Protein AF-A0A6G0VHR2-F1 (afdb_monomer_lite)

Structure (mmCIF, N/CA/C/O backbone):
data_AF-A0A6G0VHR2-F1
#
_entry.id   AF-A0A6G0VHR2-F1
#
loop_
_atom_site.group_PDB
_atom_site.id
_atom_site.type_symbol
_atom_site.label_atom_id
_atom_site.label_alt_id
_atom_site.label_comp_id
_atom_site.label_asym_id
_atom_site.label_entity_id
_atom_site.label_seq_id
_atom_site.pdbx_PDB_ins_code
_atom_site.Cartn_x
_atom_site.Cartn_y
_atom_site.Cartn_z
_atom_site.occupancy
_atom_site.B_iso_or_equiv
_atom_site.auth_seq_id
_atom_site.auth_comp_id
_atom_site.auth_asym_id
_atom_site.auth_atom_id
_atom_site.pdbx_PDB_model_num
ATOM 1 N N . MET A 1 1 ? 19.437 0.969 -13.527 1.00 45.41 1 MET A N 1
ATOM 2 C CA . MET A 1 1 ? 18.036 1.408 -13.330 1.00 45.41 1 MET A CA 1
ATOM 3 C C . MET A 1 1 ? 17.864 1.760 -11.860 1.00 45.41 1 MET A C 1
ATOM 5 O O . MET A 1 1 ? 18.268 0.966 -11.024 1.00 45.41 1 MET A O 1
ATOM 9 N N . ASN A 1 2 ? 17.370 2.961 -11.539 1.00 61.88 2 ASN A N 1
ATOM 10 C CA . ASN A 1 2 ? 17.308 3.478 -10.164 1.00 61.88 2 ASN A CA 1
ATOM 11 C C . ASN A 1 2 ? 16.251 2.744 -9.328 1.00 61.88 2 ASN A C 1
ATOM 13 O O . ASN A 1 2 ? 15.129 3.227 -9.180 1.00 61.88 2 ASN A O 1
ATOM 17 N N . GLU A 1 3 ? 16.615 1.623 -8.715 1.00 68.94 3 GLU A N 1
ATOM 18 C CA . GLU A 1 3 ? 15.777 0.973 -7.700 1.00 68.94 3 GLU A CA 1
ATOM 19 C C . GLU A 1 3 ? 15.375 1.931 -6.575 1.00 68.94 3 GLU A C 1
ATOM 21 O O . GLU A 1 3 ? 14.258 1.855 -6.082 1.00 68.94 3 GLU A O 1
ATOM 26 N N . GLN A 1 4 ? 16.229 2.903 -6.244 1.00 73.94 4 GLN A N 1
ATOM 27 C CA . GLN A 1 4 ? 15.921 3.968 -5.287 1.00 73.94 4 GLN A CA 1
ATOM 28 C C . GLN A 1 4 ? 14.698 4.805 -5.694 1.00 73.94 4 GLN A C 1
ATOM 30 O O . GLN A 1 4 ? 13.870 5.107 -4.844 1.00 73.94 4 GLN A O 1
ATOM 35 N N . LYS A 1 5 ? 14.541 5.140 -6.985 1.00 78.44 5 LYS A N 1
ATOM 36 C CA . LYS A 1 5 ? 13.366 5.886 -7.473 1.00 78.44 5 LYS A CA 1
ATOM 37 C C . LYS A 1 5 ? 12.096 5.048 -7.378 1.00 78.44 5 LYS A C 1
ATOM 39 O O . LYS A 1 5 ? 11.044 5.581 -7.052 1.00 78.44 5 LYS A O 1
ATOM 44 N N . ILE A 1 6 ? 12.202 3.749 -7.652 1.00 78.31 6 ILE A N 1
ATOM 45 C CA . ILE A 1 6 ? 11.076 2.817 -7.530 1.00 78.31 6 ILE A CA 1
ATOM 46 C C . ILE A 1 6 ? 10.674 2.684 -6.061 1.00 78.31 6 ILE A C 1
ATOM 48 O O . ILE A 1 6 ? 9.492 2.760 -5.753 1.00 78.31 6 ILE A O 1
ATOM 52 N N . ASN A 1 7 ? 11.650 2.556 -5.160 1.00 76.75 7 ASN A N 1
ATOM 53 C CA . ASN A 1 7 ? 11.407 2.462 -3.724 1.00 76.75 7 ASN A CA 1
ATOM 54 C C . ASN A 1 7 ? 10.750 3.738 -3.180 1.00 76.75 7 ASN A C 1
ATOM 56 O O . ASN A 1 7 ? 9.783 3.634 -2.437 1.00 76.75 7 ASN A O 1
ATOM 60 N N . LEU A 1 8 ? 11.227 4.926 -3.573 1.00 81.25 8 LEU A N 1
ATOM 61 C CA . LEU A 1 8 ? 10.634 6.194 -3.130 1.00 81.25 8 LEU A CA 1
ATOM 62 C C . LEU A 1 8 ? 9.183 6.318 -3.601 1.00 81.25 8 LEU A C 1
ATOM 64 O O . LEU A 1 8 ? 8.286 6.515 -2.793 1.00 81.25 8 LEU A O 1
ATOM 68 N N . LYS A 1 9 ? 8.956 6.085 -4.897 1.00 83.19 9 LYS A N 1
ATOM 69 C CA . LYS A 1 9 ? 7.629 6.170 -5.511 1.00 83.19 9 LYS A CA 1
ATOM 70 C C . LYS A 1 9 ? 6.656 5.151 -4.918 1.00 83.19 9 LYS A C 1
ATOM 72 O O . LYS A 1 9 ? 5.479 5.434 -4.757 1.00 83.19 9 LYS A O 1
ATOM 77 N N . MET A 1 10 ? 7.161 3.970 -4.574 1.00 82.88 10 MET A N 1
ATOM 78 C CA . MET A 1 10 ? 6.404 2.937 -3.880 1.00 82.88 10 MET A CA 1
ATOM 79 C C . MET A 1 10 ? 5.999 3.380 -2.472 1.00 82.88 10 MET A C 1
ATOM 81 O O . MET A 1 10 ? 4.846 3.196 -2.105 1.00 82.88 10 MET A O 1
ATOM 85 N N . VAL A 1 11 ? 6.925 3.947 -1.692 1.00 80.94 11 VAL A N 1
ATOM 86 C CA . VAL A 1 11 ? 6.633 4.436 -0.335 1.00 80.94 11 VAL A CA 1
ATOM 87 C C . VAL A 1 11 ? 5.642 5.596 -0.383 1.00 80.94 11 VAL A C 1
ATOM 89 O O . VAL A 1 11 ? 4.659 5.541 0.344 1.00 80.94 11 VAL A O 1
ATOM 92 N N . GLU A 1 12 ? 5.833 6.568 -1.279 1.00 83.94 12 GLU A N 1
ATOM 93 C CA . GLU A 1 12 ? 4.889 7.678 -1.482 1.00 83.94 12 GLU A CA 1
ATOM 94 C C . GLU A 1 12 ? 3.479 7.179 -1.808 1.00 83.94 12 GLU A C 1
ATOM 96 O O . GLU A 1 12 ? 2.496 7.687 -1.274 1.00 83.94 12 GLU A O 1
ATOM 101 N N . GLU A 1 13 ? 3.363 6.168 -2.671 1.00 85.12 13 GLU A N 1
ATOM 102 C CA . GLU A 1 13 ? 2.055 5.637 -3.039 1.00 85.12 13 GLU A CA 1
ATOM 103 C C . GLU A 1 13 ? 1.422 4.853 -1.887 1.00 85.12 13 GLU A C 1
ATOM 105 O O . GLU A 1 13 ? 0.238 5.013 -1.615 1.00 85.12 13 GLU A O 1
ATOM 110 N N . VAL A 1 14 ? 2.206 4.063 -1.146 1.00 82.50 14 VAL A N 1
ATOM 111 C CA . VAL A 1 14 ? 1.714 3.364 0.050 1.00 82.50 14 VAL A CA 1
ATOM 112 C C . VAL A 1 14 ? 1.276 4.351 1.136 1.00 82.50 14 VAL A C 1
ATOM 114 O O . VAL A 1 14 ? 0.269 4.104 1.795 1.00 82.50 14 VAL A O 1
ATOM 117 N N . GLU A 1 15 ? 1.964 5.485 1.286 1.00 82.31 15 GLU A N 1
ATOM 118 C CA . GLU A 1 15 ? 1.617 6.543 2.243 1.00 82.31 15 GLU A CA 1
ATOM 119 C C . GLU A 1 15 ? 0.268 7.211 1.917 1.00 82.31 15 GLU A C 1
ATOM 121 O O . GLU A 1 15 ? -0.497 7.546 2.819 1.00 82.31 15 GLU A O 1
ATOM 126 N N . LYS A 1 16 ? -0.107 7.308 0.634 1.00 83.25 16 LYS A N 1
ATOM 127 C CA . LYS A 1 16 ? -1.449 7.774 0.224 1.00 83.25 16 LYS A CA 1
ATOM 128 C C . LYS A 1 16 ? -2.570 6.811 0.602 1.00 83.25 16 LYS A C 1
ATOM 130 O O . LYS A 1 16 ? -3.736 7.205 0.617 1.00 83.25 16 LYS A O 1
ATOM 135 N N . HIS A 1 17 ? -2.235 5.558 0.895 1.00 81.38 17 HIS A N 1
ATOM 136 C CA . HIS A 1 17 ? -3.184 4.522 1.267 1.00 81.38 17 HIS A CA 1
ATOM 137 C C . HIS A 1 17 ? -3.003 4.147 2.745 1.00 81.38 17 HIS A C 1
ATOM 139 O O . HIS A 1 17 ? -2.443 3.090 3.052 1.00 81.38 17 HIS A O 1
ATOM 145 N N . PRO A 1 18 ? -3.543 4.944 3.689 1.00 75.94 18 PRO A N 1
ATOM 146 C CA . PRO A 1 18 ? -3.433 4.666 5.120 1.00 75.94 18 PRO A CA 1
ATOM 147 C C . PRO A 1 18 ? -4.007 3.302 5.509 1.00 75.94 18 PRO A C 1
ATOM 149 O O . PRO A 1 18 ? -3.566 2.716 6.485 1.00 75.94 18 PRO A O 1
ATOM 152 N N . VAL A 1 19 ? -4.907 2.723 4.710 1.00 77.00 19 VAL A N 1
ATOM 153 C CA . VAL A 1 19 ? -5.411 1.347 4.883 1.00 77.00 19 VAL A CA 1
ATOM 154 C C . VAL A 1 19 ? -4.318 0.265 4.852 1.00 77.00 19 VAL A C 1
ATOM 156 O O . VAL A 1 19 ? -4.567 -0.853 5.294 1.00 77.00 19 VAL A O 1
ATOM 159 N N . LEU A 1 20 ? -3.123 0.567 4.328 1.00 77.19 20 LEU A N 1
ATOM 160 C CA . LEU A 1 20 ? -2.004 -0.375 4.219 1.00 77.19 20 LEU A CA 1
ATOM 161 C C . LEU A 1 20 ? -1.155 -0.468 5.494 1.00 77.19 20 LEU A C 1
ATOM 163 O O . LEU A 1 20 ? -0.578 -1.523 5.758 1.00 77.19 20 LEU A O 1
ATOM 167 N N . TYR A 1 21 ? -1.071 0.613 6.271 1.00 73.19 21 TYR A N 1
ATOM 168 C CA . TYR A 1 21 ? -0.201 0.705 7.452 1.00 73.19 21 TYR A CA 1
ATOM 169 C C . TYR A 1 21 ? -0.932 1.149 8.723 1.00 73.19 21 TYR A C 1
ATOM 171 O O . TYR A 1 21 ? -0.390 1.023 9.819 1.00 73.19 21 TYR A O 1
ATOM 179 N N . ASN A 1 22 ? -2.159 1.652 8.611 1.00 69.75 22 ASN A N 1
ATOM 180 C CA . ASN A 1 22 ? -2.924 2.136 9.743 1.00 69.75 22 ASN A CA 1
ATOM 181 C C . ASN A 1 22 ? -3.880 1.060 10.268 1.00 69.75 22 ASN A C 1
ATOM 183 O O . ASN A 1 22 ? -5.029 0.959 9.842 1.00 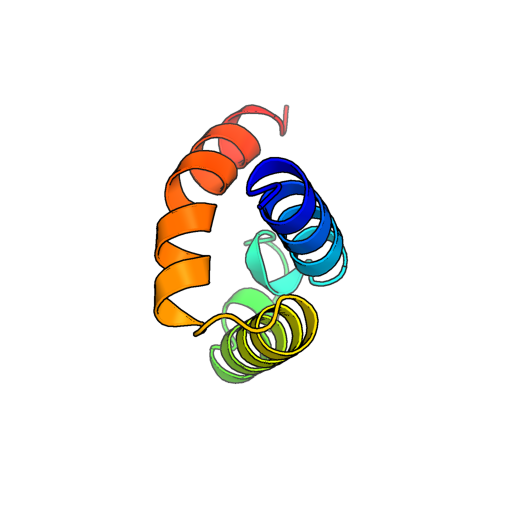69.75 22 ASN A O 1
ATOM 187 N N . PHE A 1 23 ? -3.409 0.307 11.259 1.00 64.25 23 PHE A N 1
ATOM 188 C CA . PHE A 1 23 ? -4.170 -0.722 11.975 1.00 64.25 23 PHE A CA 1
ATOM 189 C C . PHE A 1 23 ? -5.389 -0.173 12.741 1.00 64.25 23 PHE A C 1
ATOM 191 O O . PHE A 1 23 ? -6.251 -0.949 13.147 1.00 64.25 23 PHE A O 1
ATOM 198 N N . THR A 1 24 ? -5.468 1.149 12.949 1.00 63.50 24 THR A N 1
ATOM 199 C CA . THR A 1 24 ? -6.574 1.802 13.676 1.00 63.50 24 THR A CA 1
ATOM 200 C C . THR A 1 24 ? -7.766 2.156 12.785 1.00 63.50 24 THR A C 1
ATOM 202 O O . THR A 1 24 ? -8.851 2.430 13.296 1.00 63.50 24 THR A O 1
ATOM 205 N N . LEU A 1 25 ? -7.610 2.123 11.456 1.00 64.25 25 LEU A N 1
ATOM 206 C CA . LEU A 1 25 ? -8.729 2.317 10.537 1.00 64.25 25 LEU A CA 1
ATOM 207 C C . LEU A 1 25 ? -9.554 1.034 10.441 1.00 64.25 25 LEU A C 1
ATOM 209 O O . LEU A 1 25 ? -9.024 -0.037 10.156 1.00 64.25 25 LEU A O 1
ATOM 213 N N . SER A 1 26 ? -10.878 1.152 10.543 1.00 58.69 26 SER A N 1
ATOM 214 C CA . SER A 1 26 ? -11.810 0.038 10.306 1.00 58.69 26 SER A CA 1
ATOM 215 C C . SER A 1 26 ? -11.632 -0.610 8.919 1.00 58.69 26 SER A C 1
ATOM 217 O O . SER A 1 26 ? -11.972 -1.777 8.729 1.00 58.69 26 SER A O 1
ATOM 219 N N . GLY A 1 27 ? -11.064 0.133 7.959 1.00 57.06 27 GLY A N 1
ATOM 220 C CA . GLY A 1 27 ? -10.685 -0.342 6.624 1.00 57.06 27 GLY A CA 1
ATOM 221 C C . GLY A 1 27 ? -9.461 -1.269 6.596 1.00 57.06 27 GLY A C 1
ATOM 222 O O . GLY A 1 27 ? -9.329 -2.052 5.666 1.00 57.06 27 GLY A O 1
ATOM 223 N N . TYR A 1 28 ? -8.608 -1.284 7.627 1.00 58.69 28 TYR A N 1
ATOM 224 C CA . TYR A 1 28 ? -7.491 -2.237 7.726 1.00 58.69 28 TYR A CA 1
ATOM 225 C C . TYR A 1 28 ? -7.980 -3.689 7.851 1.00 58.69 28 TYR A C 1
ATOM 227 O O . TYR A 1 28 ? -7.377 -4.612 7.309 1.00 58.69 28 TYR A O 1
ATOM 235 N N . SER A 1 29 ? -9.129 -3.898 8.506 1.00 60.59 29 SER A N 1
ATOM 236 C CA . SER A 1 29 ? -9.788 -5.212 8.538 1.00 60.59 29 SER A CA 1
ATOM 237 C C . SER A 1 29 ? -10.429 -5.596 7.199 1.00 60.59 29 SER A C 1
ATOM 239 O O . SER A 1 29 ? -10.793 -6.758 7.007 1.00 60.59 29 SER A O 1
ATOM 241 N N . ARG A 1 30 ? -10.562 -4.655 6.251 1.00 75.19 30 ARG A N 1
ATOM 242 C CA . ARG A 1 30 ? -11.092 -4.925 4.912 1.00 75.19 30 ARG A CA 1
ATOM 243 C C . ARG A 1 30 ? -9.962 -5.293 3.967 1.00 75.19 30 ARG A C 1
ATOM 245 O O . ARG A 1 30 ? -9.376 -4.435 3.309 1.00 75.19 30 ARG A O 1
ATOM 252 N N . LYS A 1 31 ? -9.735 -6.601 3.842 1.00 76.38 31 LYS A N 1
ATOM 253 C CA . LYS A 1 31 ? -8.809 -7.170 2.854 1.00 76.38 31 LYS A CA 1
ATOM 254 C C . LYS A 1 31 ? -9.059 -6.634 1.442 1.00 76.38 31 LYS A C 1
ATOM 256 O O . LYS A 1 31 ? -8.089 -6.388 0.737 1.00 76.38 31 LYS A O 1
ATOM 261 N N . ASP A 1 32 ? -10.314 -6.388 1.067 1.00 81.62 32 ASP A N 1
ATOM 262 C CA . ASP A 1 32 ? -10.682 -5.783 -0.217 1.00 81.62 32 ASP A CA 1
ATOM 263 C C . ASP A 1 32 ? -10.032 -4.410 -0.445 1.00 81.62 32 ASP A C 1
ATOM 265 O O . ASP A 1 32 ? -9.480 -4.153 -1.513 1.00 81.62 32 ASP A O 1
ATOM 269 N N . GLU A 1 33 ? -10.048 -3.527 0.559 1.00 81.06 33 GLU A N 1
ATOM 270 C CA . GLU A 1 33 ? -9.442 -2.194 0.440 1.00 81.06 33 GLU A CA 1
ATOM 271 C C . GLU A 1 33 ? -7.919 -2.276 0.437 1.00 81.06 33 GLU A C 1
ATOM 273 O O . GLU A 1 33 ? -7.260 -1.601 -0.357 1.00 81.06 33 GLU A O 1
ATOM 278 N N . THR A 1 34 ? -7.352 -3.154 1.270 1.00 80.44 34 THR A N 1
ATOM 279 C CA . THR A 1 34 ? -5.908 -3.391 1.303 1.00 80.44 34 THR A CA 1
ATOM 280 C C . THR A 1 34 ? -5.410 -3.935 -0.039 1.00 80.44 34 THR A C 1
ATOM 282 O O . THR A 1 34 ? -4.389 -3.489 -0.557 1.00 80.44 34 THR A O 1
ATOM 285 N N . GLU A 1 35 ? -6.115 -4.900 -0.630 1.00 84.12 35 GLU A N 1
ATOM 286 C CA . GLU A 1 35 ? -5.736 -5.533 -1.896 1.00 84.12 35 GLU A CA 1
ATOM 287 C C . GLU A 1 35 ? -5.894 -4.584 -3.089 1.00 84.12 35 GLU A C 1
ATOM 289 O O . GLU A 1 35 ? -5.034 -4.558 -3.977 1.00 84.12 35 GLU A O 1
ATOM 294 N N . LYS A 1 36 ? -6.933 -3.743 -3.067 1.00 86.25 36 LYS A N 1
ATOM 295 C CA . LYS A 1 36 ? -7.140 -2.687 -4.059 1.00 86.25 36 LYS A CA 1
ATOM 296 C C . LYS A 1 36 ? -6.024 -1.643 -4.011 1.00 86.25 36 LYS A C 1
ATOM 298 O O . LYS A 1 36 ? -5.408 -1.386 -5.042 1.00 86.25 36 LYS A O 1
ATOM 303 N N . ALA A 1 37 ? -5.692 -1.141 -2.820 1.00 86.06 37 ALA A N 1
ATOM 304 C CA . ALA A 1 37 ? -4.589 -0.201 -2.629 1.00 86.06 37 ALA A CA 1
ATOM 305 C C . ALA A 1 37 ? -3.251 -0.798 -3.092 1.00 86.06 37 ALA A C 1
ATOM 307 O O . ALA A 1 37 ? -2.516 -0.177 -3.854 1.00 86.06 37 ALA A O 1
ATOM 308 N N . TRP A 1 38 ? -2.954 -2.048 -2.722 1.00 85.75 38 TRP A N 1
ATOM 309 C CA . TRP A 1 38 ? -1.749 -2.725 -3.206 1.00 85.75 38 TRP A CA 1
ATOM 310 C C . TRP A 1 38 ? -1.716 -2.869 -4.731 1.00 85.75 38 TRP A C 1
ATOM 312 O O . TRP A 1 38 ? -0.652 -2.714 -5.335 1.00 85.75 38 TRP A O 1
ATOM 322 N N . SER A 1 39 ? -2.858 -3.167 -5.352 1.00 87.25 39 SER A N 1
ATOM 323 C CA . SER A 1 39 ? -2.974 -3.267 -6.810 1.00 87.25 39 SER A CA 1
ATOM 324 C C . SER A 1 39 ? -2.733 -1.924 -7.498 1.00 87.25 39 SER A C 1
ATOM 326 O O . SER A 1 39 ? -2.057 -1.885 -8.527 1.00 87.25 39 SER A O 1
ATOM 328 N N . GLU A 1 40 ? -3.219 -0.820 -6.924 1.00 87.25 40 GLU A N 1
ATOM 329 C CA . GLU A 1 40 ? -2.944 0.537 -7.413 1.00 87.25 40 GLU A CA 1
ATOM 330 C C . GLU A 1 40 ? -1.458 0.888 -7.299 1.00 87.25 40 GLU A C 1
ATOM 332 O O . GLU A 1 40 ? -0.845 1.275 -8.298 1.00 87.25 40 GLU A O 1
ATOM 337 N N . VAL A 1 41 ? -0.851 0.642 -6.132 1.00 85.69 41 VAL A N 1
ATOM 338 C CA . VAL A 1 41 ? 0.591 0.836 -5.913 1.00 85.69 41 VAL A CA 1
ATOM 339 C C . VAL A 1 41 ? 1.388 0.053 -6.954 1.00 85.69 41 VAL A C 1
ATOM 341 O O . VAL A 1 41 ? 2.261 0.614 -7.617 1.00 85.69 41 VAL A O 1
ATOM 344 N N . GLY A 1 42 ? 1.060 -1.226 -7.167 1.00 86.19 42 GLY A N 1
ATOM 345 C CA . GLY A 1 42 ? 1.782 -2.059 -8.126 1.00 86.19 42 GLY A CA 1
ATOM 346 C C . GLY A 1 42 ? 1.624 -1.661 -9.574 1.00 86.19 42 GLY A C 1
ATOM 347 O O . GLY A 1 42 ? 2.594 -1.713 -10.334 1.00 86.19 42 GLY A O 1
ATOM 348 N N . ARG A 1 43 ? 0.460 -1.137 -9.939 1.00 87.19 43 ARG A N 1
ATOM 349 C CA . ARG A 1 43 ? 0.255 -0.535 -11.252 1.00 87.19 43 ARG A CA 1
ATOM 350 C C . ARG A 1 43 ? 1.085 0.740 -11.429 1.00 87.19 43 ARG A C 1
ATOM 352 O O . ARG A 1 43 ? 1.648 0.938 -12.502 1.00 87.19 43 ARG A O 1
ATOM 359 N N . SER A 1 44 ? 1.216 1.560 -10.385 1.00 84.69 44 SER A N 1
ATOM 360 C CA . SER A 1 44 ? 1.968 2.827 -10.409 1.00 84.69 44 SER A CA 1
ATOM 361 C C . SER A 1 44 ? 3.486 2.621 -10.507 1.00 84.69 44 SER A C 1
ATOM 363 O O . SER A 1 44 ? 4.179 3.325 -11.253 1.00 84.69 44 SER A O 1
ATOM 365 N N . VAL A 1 45 ? 4.013 1.608 -9.810 1.00 82.94 45 VAL A N 1
ATOM 366 C CA . VAL A 1 45 ? 5.445 1.253 -9.847 1.00 82.94 45 VAL A CA 1
ATOM 367 C C . VAL A 1 45 ? 5.795 0.175 -10.875 1.00 82.94 45 VAL A C 1
ATOM 369 O O . VAL A 1 45 ? 6.959 -0.204 -10.986 1.00 82.94 45 VAL A O 1
ATOM 372 N N . ASN A 1 46 ? 4.809 -0.290 -11.651 1.00 83.31 46 ASN A N 1
ATOM 373 C CA . ASN A 1 46 ? 4.957 -1.343 -12.659 1.00 83.31 46 ASN A CA 1
ATOM 374 C C . ASN A 1 46 ? 5.582 -2.634 -12.083 1.00 83.31 46 ASN A C 1
ATOM 376 O O . ASN A 1 46 ? 6.423 -3.286 -12.701 1.00 83.31 46 ASN A O 1
ATOM 380 N N . MET A 1 47 ? 5.199 -2.983 -10.853 1.00 81.56 47 MET A N 1
ATOM 381 C CA . MET A 1 47 ? 5.661 -4.175 -10.143 1.00 81.56 47 MET A CA 1
ATOM 382 C C . MET A 1 47 ? 4.475 -4.994 -9.642 1.00 81.56 47 MET A C 1
ATOM 384 O O . MET A 1 47 ? 3.397 -4.481 -9.353 1.00 81.56 47 MET A O 1
ATOM 388 N N . SER A 1 48 ? 4.685 -6.301 -9.497 1.00 85.25 48 SER A N 1
ATOM 389 C CA . SER A 1 48 ? 3.671 -7.175 -8.910 1.00 85.25 48 SER A CA 1
ATOM 390 C C . SER A 1 48 ? 3.463 -6.861 -7.432 1.00 85.25 48 SER A C 1
ATOM 392 O O . SER A 1 48 ? 4.428 -6.707 -6.682 1.00 85.25 48 SER A O 1
ATOM 394 N N . VAL A 1 49 ? 2.204 -6.885 -6.992 1.00 82.88 49 VAL A N 1
ATOM 395 C CA . VAL A 1 49 ? 1.800 -6.716 -5.585 1.00 82.88 49 VAL A CA 1
ATOM 396 C C . VAL A 1 49 ? 2.633 -7.580 -4.636 1.00 82.88 49 VAL A C 1
ATOM 398 O O . VAL A 1 49 ? 3.043 -7.124 -3.575 1.00 82.88 49 VAL A O 1
ATOM 401 N N . HIS A 1 50 ? 2.927 -8.820 -5.027 1.00 81.31 50 HIS A N 1
ATOM 402 C CA . HIS A 1 50 ? 3.728 -9.741 -4.224 1.00 81.31 50 HIS A CA 1
ATOM 403 C C . HIS A 1 50 ? 5.165 -9.237 -3.994 1.00 81.31 50 HIS A C 1
ATOM 405 O O . HIS A 1 50 ? 5.658 -9.252 -2.867 1.00 81.31 50 HIS A O 1
ATOM 411 N N . LEU A 1 51 ? 5.819 -8.735 -5.048 1.00 81.81 51 LEU A N 1
ATOM 412 C CA . LEU A 1 51 ? 7.165 -8.157 -4.963 1.00 81.81 51 LEU A CA 1
ATOM 413 C C . LEU A 1 51 ? 7.173 -6.896 -4.106 1.00 81.81 51 LEU A C 1
ATOM 415 O O . LEU A 1 51 ? 8.075 -6.707 -3.298 1.00 81.81 51 LEU A O 1
ATOM 419 N N . ILE A 1 52 ? 6.147 -6.065 -4.256 1.00 81.56 52 ILE A N 1
ATOM 420 C CA . ILE A 1 52 ? 5.986 -4.816 -3.514 1.00 81.56 52 ILE A CA 1
ATOM 421 C C . ILE A 1 52 ? 5.763 -5.106 -2.037 1.00 81.56 52 ILE A C 1
ATOM 423 O O . ILE A 1 52 ? 6.450 -4.527 -1.210 1.00 81.56 52 ILE A O 1
ATOM 427 N N . LYS A 1 53 ? 4.884 -6.045 -1.677 1.00 79.12 53 LYS A N 1
ATOM 428 C CA . LYS A 1 53 ? 4.693 -6.463 -0.280 1.00 79.12 53 LYS A CA 1
ATOM 429 C C . LYS A 1 53 ? 5.998 -6.970 0.336 1.00 79.12 53 LYS A C 1
ATOM 431 O O . LYS A 1 53 ? 6.345 -6.570 1.446 1.00 79.12 53 LYS A O 1
ATOM 436 N N . ASN A 1 54 ? 6.750 -7.791 -0.398 1.00 81.81 54 ASN A N 1
ATOM 437 C CA . ASN A 1 54 ? 8.039 -8.301 0.065 1.00 81.81 54 ASN A CA 1
ATOM 438 C C . ASN A 1 54 ? 9.069 -7.168 0.242 1.00 81.81 54 ASN A C 1
ATOM 440 O O . ASN A 1 54 ? 9.717 -7.079 1.282 1.00 81.81 54 ASN A O 1
ATOM 444 N N . LYS A 1 55 ? 9.145 -6.232 -0.717 1.00 81.31 55 LYS A N 1
ATOM 445 C CA . LYS A 1 55 ? 9.987 -5.032 -0.604 1.00 81.31 55 LYS A CA 1
ATOM 446 C C . LYS A 1 55 ? 9.550 -4.121 0.537 1.00 81.31 55 LYS A C 1
ATOM 448 O O . LYS A 1 55 ? 10.416 -3.587 1.209 1.00 81.31 55 LYS A O 1
ATOM 453 N N . TYR A 1 56 ? 8.246 -3.943 0.762 1.00 76.06 56 TYR A N 1
ATOM 454 C CA . TYR A 1 56 ? 7.685 -3.034 1.766 1.00 76.06 56 TYR A CA 1
ATOM 455 C C . TYR A 1 56 ? 7.817 -3.572 3.189 1.00 76.06 56 TYR A C 1
ATOM 457 O O . TYR A 1 56 ? 7.951 -2.792 4.122 1.00 76.06 56 TYR A O 1
ATOM 465 N N . THR A 1 57 ? 7.799 -4.895 3.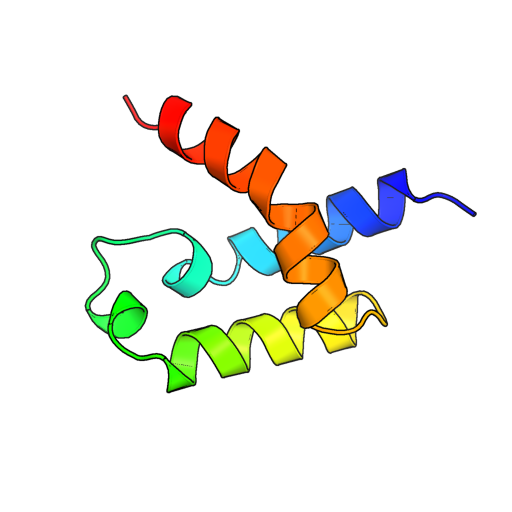364 1.00 71.88 57 THR A N 1
ATOM 466 C CA . THR A 1 57 ? 7.896 -5.574 4.668 1.00 71.88 57 THR A CA 1
ATOM 467 C C . THR A 1 57 ? 8.999 -5.007 5.582 1.00 71.88 57 THR A C 1
ATOM 469 O O . THR A 1 57 ? 8.686 -4.657 6.723 1.00 71.88 57 THR A O 1
ATOM 472 N N . PRO A 1 58 ? 10.263 -4.845 5.137 1.00 69.25 58 PRO A N 1
ATOM 473 C CA . PRO A 1 58 ? 11.303 -4.218 5.957 1.00 69.25 58 PRO A CA 1
ATOM 474 C C . PRO A 1 58 ? 11.053 -2.727 6.252 1.00 69.25 58 PRO A C 1
ATOM 476 O O . PRO A 1 58 ? 11.371 -2.279 7.351 1.00 69.25 58 PRO A O 1
ATOM 479 N N . TYR A 1 59 ? 10.453 -1.963 5.330 1.00 68.81 59 TYR A N 1
ATOM 480 C CA . TYR A 1 59 ? 10.119 -0.546 5.554 1.00 68.81 59 TYR A CA 1
ATOM 481 C C . TYR A 1 59 ? 8.969 -0.376 6.554 1.00 68.81 59 TYR A C 1
ATOM 483 O O . TYR A 1 59 ? 9.054 0.471 7.438 1.00 68.81 59 TYR A O 1
ATOM 491 N N . SER A 1 60 ? 7.936 -1.222 6.475 1.00 64.38 60 SER A N 1
ATOM 492 C CA . SER A 1 60 ? 6.812 -1.246 7.421 1.00 64.38 60 SER A CA 1
ATOM 493 C C . SER A 1 60 ? 7.280 -1.546 8.844 1.00 64.38 60 SER A C 1
ATOM 495 O O . SER A 1 60 ? 6.863 -0.873 9.780 1.00 64.38 60 SER A O 1
ATOM 497 N N . ARG A 1 61 ? 8.214 -2.491 9.012 1.00 57.69 61 ARG A N 1
ATOM 498 C CA . ARG A 1 61 ? 8.799 -2.825 10.322 1.00 57.69 61 ARG A CA 1
ATOM 499 C C . ARG A 1 61 ? 9.481 -1.631 10.996 1.00 57.69 61 ARG A C 1
ATOM 501 O O . ARG A 1 61 ? 9.421 -1.507 12.216 1.00 57.69 61 ARG A O 1
ATOM 508 N N . ASN A 1 62 ? 10.100 -0.756 10.204 1.00 54.50 62 ASN A N 1
ATOM 509 C CA . ASN A 1 62 ? 10.678 0.493 10.697 1.00 54.50 62 ASN A CA 1
ATOM 510 C C . ASN A 1 62 ? 9.616 1.583 10.901 1.00 54.50 62 ASN A C 1
ATOM 512 O O . ASN A 1 62 ? 9.753 2.383 11.816 1.00 54.50 62 ASN A O 1
ATOM 516 N N . PHE A 1 63 ? 8.535 1.580 10.117 1.00 56.44 63 PHE A N 1
ATOM 517 C CA . PHE A 1 63 ? 7.400 2.494 10.283 1.00 56.44 63 PHE A CA 1
ATOM 518 C C . PHE A 1 63 ? 6.673 2.294 11.623 1.00 56.44 63 PHE A C 1
ATOM 520 O O . PHE A 1 63 ? 6.291 3.270 12.260 1.00 56.44 63 PHE A O 1
ATOM 527 N N . VAL A 1 64 ? 6.550 1.047 12.100 1.00 47.81 64 VAL A N 1
ATOM 528 C CA . VAL A 1 64 ? 5.952 0.741 13.419 1.00 47.81 64 VAL A CA 1
ATOM 529 C C . VAL A 1 64 ? 6.794 1.298 14.581 1.00 47.81 64 VAL A C 1
ATOM 531 O O . VAL A 1 64 ? 6.244 1.588 15.635 1.00 47.81 64 VAL A O 1
ATOM 534 N N . ASN A 1 65 ? 8.100 1.521 14.389 1.00 45.31 65 ASN A N 1
ATOM 535 C CA . ASN A 1 65 ? 8.980 2.137 15.395 1.00 45.31 65 ASN A CA 1
ATOM 536 C C . ASN A 1 65 ? 9.044 3.677 15.315 1.00 45.31 65 ASN A C 1
ATOM 538 O O . ASN A 1 65 ? 9.787 4.288 16.078 1.00 45.31 65 ASN A O 1
ATOM 542 N N . ILE A 1 66 ? 8.312 4.308 14.389 1.00 42.88 66 ILE A N 1
ATOM 543 C CA . ILE A 1 66 ? 8.304 5.772 14.187 1.00 42.88 66 ILE A CA 1
ATOM 544 C C . ILE A 1 66 ? 7.002 6.418 14.695 1.00 42.88 66 ILE A C 1
ATOM 546 O O . ILE A 1 66 ? 6.867 7.638 14.661 1.00 42.88 66 ILE A O 1
ATOM 550 N N . ILE A 1 67 ? 6.061 5.639 15.232 1.00 37.09 67 ILE A N 1
ATOM 551 C CA . ILE A 1 67 ? 4.893 6.193 15.926 1.00 37.09 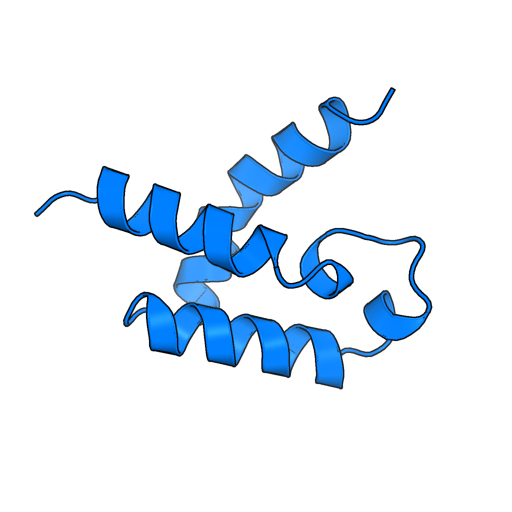67 ILE A CA 1
ATOM 552 C C . ILE A 1 67 ? 5.213 6.228 17.433 1.00 37.09 67 ILE A C 1
ATOM 554 O O . ILE A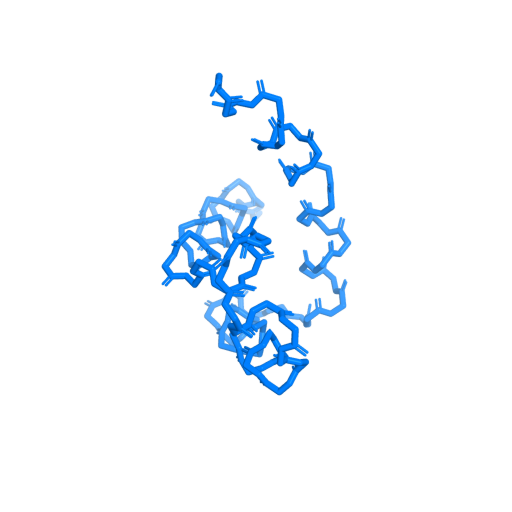 1 67 ? 5.246 5.155 18.038 1.00 37.09 67 ILE A O 1
ATOM 558 N N . PRO A 1 68 ? 5.526 7.402 18.024 1.00 41.28 68 PRO A N 1
ATOM 559 C CA . PRO A 1 68 ? 5.605 7.565 19.477 1.00 41.28 68 PRO A CA 1
ATOM 560 C C . PRO A 1 68 ? 4.245 7.378 20.161 1.00 41.28 68 PRO A C 1
ATOM 562 O O . PRO A 1 68 ? 3.201 7.597 19.500 1.00 41.28 68 PRO A O 1
#

InterPro domains:
  IPR006578 MADF domain [PF10545] (11-56)
  IPR006578 MADF domain [PS51029] (9-68)

Radius of gyration: 11.79 Å; chains: 1; bounding box: 30×18×33 Å

Sequence (68 aa):
MNEQKINLKMVEEVEKHPVLYNFTLSGYSRKDETEKAWSEVGRSVNMSVHLIKNKYTPYSRNFVNIIP

Foldseek 3Di:
DPPVVLLVLLVVLVVVLCLCQPPPDPSVVVPVSNVVSLVVSCVRSVHDSVVSCVVCVVVSVVVVVPPD

pLDDT: mean 73.56, std 12.97, range [37.09, 87.25]

Organism: Aphis craccivora (NCBI:txid307492)

Secondary structure (DSSP, 8-state):
--HHHHHHHHHHHHHH-GGGT-TTSTTTT-HHHHHHHHHHHHHHHTS-HHHHHHHHHHHHHHHTTS--

=== Feature glossary ===
Annotated list of the representations used here:

Nearest PDB structures. The Foldseek neighbor list gives the closest experimentally determined structures in the PDB, ranked by structural alignment. TM-score near 1 means near-identical fold; near 0.3 means only rough topology match. This is how one finds what a novel AlphaFold prediction most resembles in the solved-structure universe.

Foldseek 3Di. Foldseek's 3Di representation compresses backbone geometry into a per-residue letter drawn from a learned twenty-state alphabet. It captures the tertiary interaction pattern around each residue — which residues are packed against it in space, regardless of where they are in sequence.

Radius of gyration, Cα contacts, bounding box. Radius of gyration (Rg) is the root-mean-square distance of Cα atoms from their centroid — a single number for overall size and compactness. A globular domain of N residues has Rg ≈ 2.2·N^0.38 Å; an extended or disordered chain has a much larger Rg. The Cα contact count is the number of residue pairs whose Cα atoms are within 8 Å and are more than four positions apart in sequence — a standard proxy for tertiary packing density. The bounding box is the smallest axis-aligned box enclosing all Cα atoms.

InterPro / GO / CATH / organism. The annotation block draws on four external resources. InterPro: which protein families and domains the sequence belongs to. GO: standardized terms for what the protein does, what process it participates in, and where in the cell it acts. CATH: which structural fold it has in the CATH hierarchy. Organism: the species of origin.

mmCIF coordinates. The mmCIF block holds the 3D Cartesian coordinates of each backbone atom (N, Cα, C, O) in ångströms. mmCIF is the PDB's canonical archive format — a tagged-loop text representation of the atomic model.

pLDDT. pLDDT is the predicted lDDT-Cα score: AlphaFold's confidence that the local environment of each residue (all inter-atomic distances within 15 Å) is correctly placed. It is a per-residue number between 0 and 100, with higher meaning more reliable.

Backbone torsions (φ/ψ). φ (phi) and ψ (psi) are the two rotatable backbone dihedrals per residue: φ is the C(i-1)–N–Cα–C torsion, ψ is the N–Cα–C–N(i+1) torsion, both in degrees on (−180°, 180°]. α-helical residues cluster near (−60°, −45°); β-strand residues near (−120°, +130°). A Ramachandran plot is simply a scatter of (φ, ψ) for every residue.

B-factor. For experimental (PDB) structures, the B-factor (temperature factor) quantifies the positional spread of each atom in the crystal — a combination of thermal vibration and static disorder — in units of Å². High B-factors mark flexible loops or poorly resolved regions; low B-factors mark the rigid, well-ordered core.

Secondary structure (3-state, P-SEA). SS3 is a coarse helix/strand/coil call (letters a/b/c) made by the P-SEA algorithm from inter-Cα distances and dihedrals. It is less detailed than DSSP but needs only Cα positions.

Predicted aligned error. Predicted aligned error is AlphaFold's pairwise confidence. Unlike pLDDT (per-residue), PAE is per-residue-pair and captures whether two parts of the structure are correctly placed relative to each other. Units are ångströms of expected positional error.

Solvent-accessible surface area. Solvent-accessible surface area (SASA) is the area in Å² traced out by the centre of a 1.4 Å probe sphere (a water molecule) rolled over the protein's van der Waals surface (Shrake–Rupley / Lee–Richards construction). Buried residues have near-zero SASA; fully exposed residues can exceed 200 Å². The total SASA scales roughly with the number of surface residues.

Secondary structure (8-state, DSSP). The SS8 string is DSSP's per-residue secondary-structure call. α-helix (H) means an i→i+4 H-bond ladder; β-strand (E) means the residue participates in a β-sheet; 3₁₀ (G) and π (I) are tighter and wider helices; T/S are turns/bends; '-' is loop.

Rendered structure images. Structure images are PyMOL renders from six orthogonal camera directions. Cartoon representation draws helices as coils and strands as arrows; sticks shows the backbone as bonds; surface shows the solvent-excluded envelope. Rainbow coloring maps sequence position to hue (blue→red, N→C); chain coloring assigns a distinct color per polypeptide.

Sequence. The amino-acid s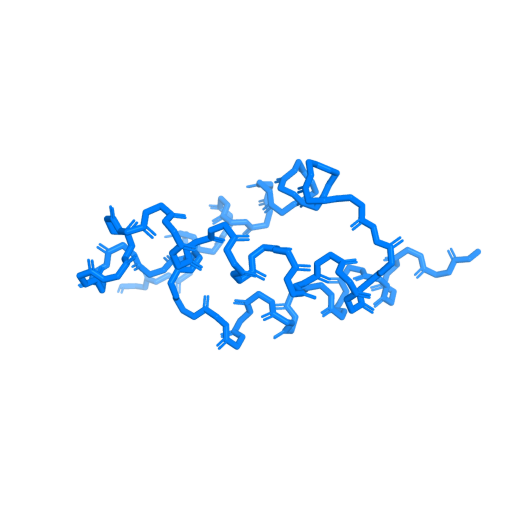equence is the protein's primary structure: the linear order of residues from the N-terminus to the C-terminus, written in one-letter code. Everything else here — the 3D coordinates, the secondary structure, the domain annotations — is ultimately a consequence of this string.

Contact-map, Ramachandran, and PAE plots. Three diagnostic plots accompany the record. The Cα contact map visualizes the tertiary structure as a 2D adjacency matrix (8 Å cutoff, sequence-local contacts suppressed). The Ramachandran plot shows the distribution of backbone (φ, ψ) torsions, with points in the α and β basins reflecting 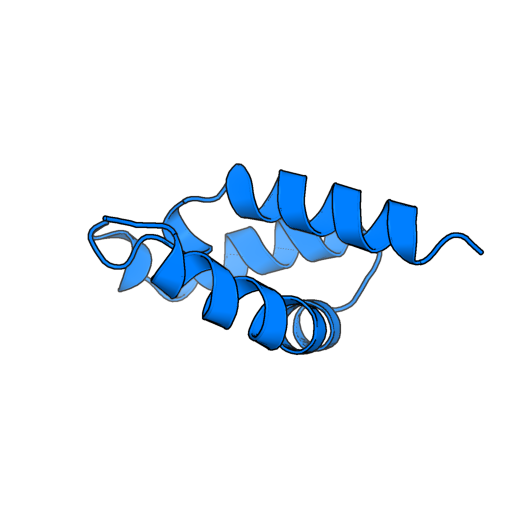secondary structure content. The PAE plot shows AlphaFold's inter-residue confidence as a color matrix.